Protein AF-A0A9Q3PUS5-F1 (afdb_monomer_lite)

Radius of gyration: 35.57 Å; chains: 1; bounding box: 59×47×106 Å

Sequence (140 aa):
MEDLSILNINDQLIILKDHVLEIIKNTNQFATHLAKSDSERQKLKNKLIENVEKIHKNYEPHMPRHSEPLTEERFSVKGSLTPFLGESPICAKDIPKLEEWPTFSGEGEYNHIEFIRTIDIFQEYFHIPEEIIVGKLHSL

Structure (mmCIF, N/CA/C/O backbone):
data_AF-A0A9Q3PUS5-F1
#
_entry.id   AF-A0A9Q3PUS5-F1
#
loop_
_atom_site.group_PDB
_atom_site.id
_atom_site.type_symbol
_atom_site.label_atom_id
_atom_site.label_alt_id
_atom_site.label_comp_id
_atom_site.label_asym_id
_atom_site.label_entity_id
_atom_site.label_seq_id
_atom_site.pdbx_PDB_ins_code
_atom_site.Cartn_x
_atom_site.Cartn_y
_atom_site.Cartn_z
_atom_site.occupancy
_atom_site.B_iso_or_equiv
_atom_site.auth_seq_id
_atom_site.auth_comp_id
_atom_site.auth_asym_id
_atom_site.auth_atom_id
_atom_site.pdbx_PDB_model_num
ATOM 1 N N . MET A 1 1 ? -20.560 -26.583 49.777 1.00 38.56 1 MET A N 1
ATOM 2 C CA . MET A 1 1 ? -21.407 -25.502 50.317 1.00 38.56 1 MET A CA 1
ATOM 3 C C . MET A 1 1 ? -20.885 -24.250 49.644 1.00 38.56 1 MET A C 1
ATOM 5 O O . MET A 1 1 ? -19.911 -23.679 50.105 1.00 38.56 1 MET A O 1
ATOM 9 N N . GLU A 1 2 ? -21.370 -23.997 48.432 1.00 42.19 2 GLU A N 1
ATOM 10 C CA . GLU A 1 2 ? -20.914 -22.885 47.595 1.00 42.19 2 GLU A CA 1
ATOM 11 C C . GLU A 1 2 ? -21.848 -21.711 47.870 1.00 42.19 2 GLU A C 1
ATOM 13 O O . GLU A 1 2 ? -23.053 -21.810 47.635 1.00 42.19 2 GLU A O 1
ATOM 18 N N . ASP A 1 3 ? -21.298 -20.643 48.445 1.00 50.06 3 ASP A N 1
ATOM 19 C CA . ASP A 1 3 ? -22.000 -19.379 48.648 1.00 50.06 3 ASP A CA 1
ATOM 20 C C . ASP A 1 3 ? -22.314 -18.763 47.281 1.00 50.06 3 ASP A C 1
ATOM 22 O O . ASP A 1 3 ? -21.483 -18.106 46.654 1.00 50.06 3 ASP A O 1
ATOM 26 N N . LEU A 1 4 ? -23.540 -18.976 46.809 1.00 55.28 4 LEU A N 1
ATOM 27 C CA . LEU A 1 4 ? -24.152 -18.159 45.768 1.00 55.28 4 LEU A CA 1
ATOM 28 C C . LEU A 1 4 ? -24.594 -16.845 46.419 1.00 55.28 4 LEU A C 1
ATOM 30 O O . LEU A 1 4 ? -25.757 -16.666 46.781 1.00 55.28 4 LEU A O 1
ATOM 34 N N . SER A 1 5 ? -23.646 -15.926 46.599 1.00 61.84 5 SER A N 1
ATOM 35 C CA . SER A 1 5 ? -23.930 -14.546 46.979 1.00 61.84 5 SER A CA 1
ATOM 36 C C . SER A 1 5 ? -24.674 -13.860 45.831 1.00 61.84 5 SER A C 1
ATOM 38 O O . SER A 1 5 ? -24.087 -13.311 44.901 1.00 61.84 5 SER A O 1
ATOM 40 N N . ILE A 1 6 ? -26.007 -13.926 45.874 1.00 65.31 6 ILE A N 1
ATOM 41 C CA . ILE A 1 6 ? -26.878 -13.173 44.972 1.00 65.31 6 ILE A CA 1
ATOM 42 C C . ILE A 1 6 ? -26.650 -11.693 45.276 1.00 65.31 6 ILE A C 1
ATOM 44 O O . ILE A 1 6 ? -27.151 -11.159 46.266 1.00 65.31 6 ILE A O 1
ATOM 48 N N . LEU A 1 7 ? -25.845 -11.045 44.436 1.00 66.69 7 LEU A N 1
ATOM 49 C CA . LEU A 1 7 ? -25.585 -9.618 44.524 1.00 66.69 7 LEU A CA 1
ATOM 50 C C . LEU A 1 7 ? -26.912 -8.866 44.366 1.00 66.69 7 LEU A C 1
ATOM 52 O O . LEU A 1 7 ? -27.678 -9.155 43.439 1.00 66.69 7 LEU A O 1
ATOM 56 N N . ASN A 1 8 ? -27.185 -7.914 45.258 1.00 84.31 8 ASN A N 1
ATOM 57 C CA . ASN A 1 8 ? -28.393 -7.101 45.197 1.00 84.31 8 ASN A CA 1
ATOM 58 C C . ASN A 1 8 ? -28.478 -6.395 43.831 1.00 84.31 8 ASN A C 1
ATOM 60 O O . ASN A 1 8 ? -27.467 -5.979 43.267 1.00 84.31 8 ASN A O 1
ATOM 64 N N . ILE A 1 9 ? -29.692 -6.225 43.309 1.00 87.25 9 ILE A N 1
ATOM 65 C CA . ILE A 1 9 ? -29.969 -5.553 42.031 1.00 87.25 9 ILE A CA 1
ATOM 66 C C . ILE A 1 9 ? -29.298 -4.171 41.972 1.00 87.25 9 ILE A C 1
ATOM 68 O O . ILE A 1 9 ? -28.769 -3.786 40.932 1.00 87.25 9 ILE A O 1
ATOM 72 N N . ASN A 1 10 ? -29.264 -3.447 43.094 1.00 88.25 10 ASN A N 1
ATOM 73 C CA . ASN A 1 10 ? -28.600 -2.144 43.166 1.00 88.25 10 ASN A CA 1
ATOM 74 C C . ASN A 1 10 ? -27.086 -2.239 42.930 1.00 88.25 10 ASN A C 1
ATOM 76 O O . ASN A 1 10 ? -26.527 -1.402 42.227 1.00 88.25 10 ASN A O 1
ATOM 80 N N . ASP A 1 11 ? -26.433 -3.271 43.459 1.00 91.69 11 ASP A N 1
ATOM 81 C CA . ASP A 1 11 ? -24.993 -3.477 43.291 1.00 91.69 11 ASP A CA 1
ATOM 82 C C . ASP A 1 11 ? -24.673 -3.900 41.850 1.00 91.69 11 ASP A C 1
ATOM 84 O O . ASP A 1 11 ? -23.709 -3.420 41.253 1.00 91.69 11 ASP A O 1
ATOM 88 N N . GLN A 1 12 ? -25.535 -4.723 41.240 1.00 91.38 12 GLN A N 1
ATOM 89 C CA . GLN A 1 12 ? -25.421 -5.080 39.821 1.00 91.38 12 GLN A CA 1
ATOM 90 C C . GLN A 1 12 ? -25.569 -3.852 38.912 1.00 91.38 12 GLN A C 1
ATOM 92 O O . GLN A 1 12 ? -24.843 -3.716 37.926 1.00 91.38 12 GLN A O 1
ATOM 97 N N . LEU A 1 13 ? -26.479 -2.932 39.253 1.00 92.94 13 LEU A N 1
ATOM 98 C CA . LEU A 1 13 ? -26.683 -1.691 38.508 1.00 92.94 13 LEU A CA 1
ATOM 99 C C . LEU A 1 13 ? -25.463 -0.761 38.589 1.00 92.94 13 LEU A C 1
ATOM 101 O O . LEU A 1 13 ? -25.120 -0.116 37.598 1.00 92.94 13 LEU A O 1
ATOM 105 N N . ILE A 1 14 ? -24.797 -0.709 39.746 1.00 94.88 14 ILE A N 1
ATOM 106 C CA . ILE A 1 14 ? -23.561 0.063 39.933 1.00 94.88 14 ILE A CA 1
ATOM 107 C C . ILE A 1 14 ? -22.442 -0.510 39.057 1.00 94.88 14 ILE A C 1
ATOM 109 O O . ILE A 1 14 ? -21.852 0.230 38.272 1.00 94.88 14 ILE A O 1
ATOM 113 N N . ILE A 1 15 ? -22.224 -1.828 39.104 1.00 94.75 15 ILE A N 1
ATOM 114 C CA . ILE A 1 15 ? -21.204 -2.503 38.283 1.00 94.75 15 ILE A CA 1
ATOM 115 C C . ILE A 1 15 ? -21.462 -2.269 36.789 1.00 94.75 15 ILE A C 1
ATOM 117 O O . ILE A 1 15 ? -20.547 -1.943 36.033 1.00 94.75 15 ILE A O 1
ATOM 121 N N . LEU A 1 16 ? -22.721 -2.388 36.353 1.00 95.88 16 LEU A N 1
ATOM 122 C CA . LEU A 1 16 ? -23.088 -2.148 34.960 1.00 95.88 16 LEU A CA 1
ATOM 123 C C . LEU A 1 16 ? -22.785 -0.706 34.532 1.00 95.88 16 LEU A C 1
ATOM 125 O O . LEU A 1 16 ? -22.277 -0.484 33.433 1.00 95.88 16 LEU A O 1
ATOM 129 N N . LYS A 1 17 ? -23.074 0.275 35.393 1.00 96.69 17 LYS A N 1
ATOM 130 C CA . LYS A 1 17 ? -22.776 1.685 35.124 1.00 96.69 17 LYS A CA 1
ATOM 131 C C . LYS A 1 17 ? -21.275 1.917 34.959 1.00 96.69 17 LYS A C 1
ATOM 133 O O . LYS A 1 17 ? -20.883 2.615 34.024 1.00 96.69 17 LYS A O 1
ATOM 138 N N . ASP A 1 18 ? -20.455 1.321 35.816 1.00 97.44 18 ASP A N 1
ATOM 139 C CA . ASP A 1 18 ? -18.999 1.466 35.751 1.00 97.44 18 ASP A CA 1
ATOM 140 C C . ASP A 1 18 ? -18.433 0.850 34.465 1.00 97.44 18 ASP A C 1
ATOM 142 O O . ASP A 1 18 ? -17.656 1.499 33.762 1.00 97.44 18 ASP A O 1
ATOM 146 N N . HIS A 1 19 ? -18.915 -0.333 34.071 1.00 97.69 19 HIS A N 1
ATOM 147 C CA . HIS A 1 19 ? -18.543 -0.944 32.791 1.00 97.69 19 HIS A CA 1
ATOM 148 C C . HIS A 1 19 ? -18.939 -0.076 31.590 1.00 97.69 19 HIS A C 1
ATOM 150 O O . HIS A 1 19 ? -18.151 0.094 30.659 1.00 97.69 19 HIS A O 1
ATOM 156 N N . VAL A 1 20 ? -20.141 0.508 31.596 1.00 98.00 20 VAL A N 1
ATOM 157 C CA . VAL A 1 20 ? -20.579 1.415 30.523 1.00 98.00 20 VAL A CA 1
ATOM 158 C C . VAL A 1 20 ? -19.680 2.652 30.451 1.00 98.00 20 VAL A C 1
ATOM 160 O O . VAL A 1 20 ? -19.288 3.060 29.356 1.00 98.00 20 VAL A O 1
ATOM 163 N N . LEU A 1 21 ? -19.306 3.232 31.595 1.00 98.06 21 LEU A N 1
ATOM 164 C CA . LEU A 1 21 ? -18.385 4.370 31.645 1.00 98.06 21 LEU A CA 1
ATOM 165 C C . LEU A 1 21 ? -17.002 4.013 31.087 1.00 98.06 21 LEU A C 1
ATOM 167 O O . LEU A 1 21 ? -16.412 4.809 30.351 1.00 98.06 21 LEU A O 1
ATOM 171 N N . GLU A 1 22 ? -16.501 2.817 31.384 1.00 98.12 22 GLU A N 1
ATOM 172 C CA . GLU A 1 22 ? -15.225 2.334 30.861 1.00 98.12 22 GLU A CA 1
ATOM 173 C C . GLU A 1 22 ? -15.266 2.111 29.342 1.00 98.12 22 GLU 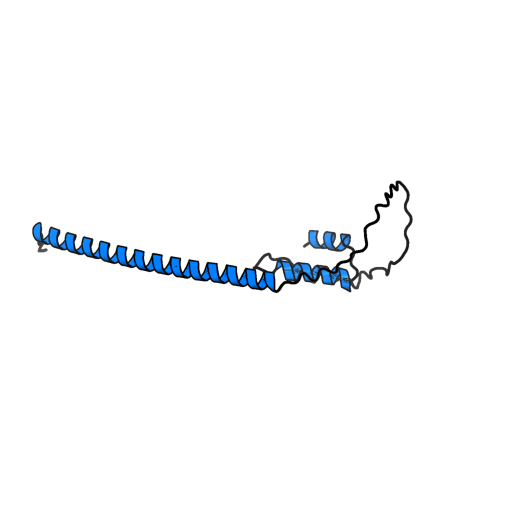A C 1
ATOM 175 O O . GLU A 1 22 ? -14.365 2.558 28.627 1.00 98.12 22 GLU A O 1
ATOM 180 N N . ILE A 1 23 ? -16.351 1.535 28.817 1.00 98.12 23 ILE A N 1
ATOM 181 C CA . ILE A 1 23 ? -16.560 1.387 27.368 1.00 98.12 23 ILE A CA 1
ATOM 182 C C . ILE A 1 23 ? -16.566 2.754 26.675 1.00 98.12 23 ILE A C 1
ATOM 184 O O . ILE A 1 23 ? -15.903 2.932 25.648 1.00 98.12 23 ILE A O 1
ATOM 188 N N . ILE A 1 24 ? -17.274 3.740 27.236 1.00 98.19 24 ILE A N 1
ATOM 189 C CA . ILE A 1 24 ? -17.325 5.102 26.684 1.00 98.19 24 ILE A CA 1
ATOM 190 C C . ILE A 1 24 ? -15.926 5.726 26.667 1.00 98.19 24 ILE A C 1
ATOM 192 O O . ILE A 1 24 ? -15.508 6.296 25.656 1.00 98.19 24 ILE A O 1
ATOM 196 N N . LYS A 1 25 ? -15.173 5.592 27.763 1.00 98.06 25 LYS A N 1
ATOM 197 C CA . LYS A 1 25 ? -13.800 6.100 27.860 1.00 98.06 25 LYS A CA 1
ATOM 198 C C . LYS A 1 25 ? -12.900 5.484 26.788 1.00 98.06 25 LYS A C 1
ATOM 200 O O . LYS A 1 25 ? -12.218 6.224 26.078 1.00 98.06 25 LYS A O 1
ATOM 205 N N . ASN A 1 26 ? -12.941 4.164 26.632 1.00 97.69 26 ASN A N 1
ATOM 206 C CA . ASN A 1 26 ? -12.116 3.445 25.662 1.00 97.69 26 ASN A CA 1
ATOM 207 C C . ASN A 1 26 ? -12.496 3.807 24.219 1.00 97.69 26 ASN A C 1
ATOM 209 O O . ASN A 1 26 ? -11.621 4.014 23.380 1.00 97.69 26 ASN A O 1
ATOM 213 N N . THR A 1 27 ? -13.791 3.973 23.942 1.00 97.88 27 THR A N 1
ATOM 214 C CA . THR A 1 27 ? -14.290 4.404 22.626 1.00 97.88 27 THR A CA 1
ATOM 215 C C . THR A 1 27 ? -13.769 5.794 22.263 1.00 97.88 27 THR A C 1
ATOM 217 O O . THR A 1 27 ? -13.287 6.012 21.151 1.00 97.88 27 THR A O 1
ATOM 220 N N . ASN A 1 28 ? -13.791 6.727 23.217 1.00 97.31 28 ASN A N 1
ATOM 221 C CA . ASN A 1 28 ? -13.262 8.073 23.007 1.00 97.31 28 ASN A CA 1
ATOM 222 C C . ASN A 1 28 ? -11.747 8.059 22.782 1.00 97.31 28 ASN A C 1
ATOM 224 O O . ASN A 1 28 ? -11.254 8.742 21.885 1.00 97.31 28 ASN A O 1
ATOM 228 N N . GLN A 1 29 ? -11.004 7.252 23.545 1.00 97.81 29 GLN A N 1
ATOM 229 C CA . GLN A 1 29 ? -9.569 7.074 23.319 1.00 97.81 29 GLN A CA 1
ATOM 230 C C . GLN A 1 29 ? -9.294 6.551 21.905 1.00 97.81 29 GLN A C 1
ATOM 232 O O . GLN A 1 29 ? -8.499 7.153 21.179 1.00 97.81 29 GLN A O 1
ATOM 237 N N . PHE A 1 30 ? -9.999 5.505 21.469 1.00 97.81 30 PHE A N 1
ATOM 238 C CA . PHE A 1 30 ? -9.867 4.974 20.113 1.00 97.81 30 PHE A CA 1
ATOM 239 C C . PHE A 1 30 ? -10.149 6.038 19.043 1.00 97.81 30 PHE A C 1
ATOM 241 O O . PHE A 1 30 ? -9.343 6.214 18.129 1.00 97.81 30 PHE A O 1
ATOM 248 N N . ALA A 1 31 ? -11.230 6.808 19.194 1.00 97.50 31 ALA A N 1
ATOM 249 C CA . ALA A 1 31 ? -11.562 7.895 18.274 1.00 97.50 31 ALA A CA 1
ATOM 250 C C . ALA A 1 31 ? -10.435 8.941 18.178 1.00 97.50 31 ALA A C 1
ATOM 252 O O . ALA A 1 31 ? -10.081 9.371 17.078 1.00 97.50 31 ALA A O 1
ATOM 253 N N . THR A 1 32 ? -9.812 9.313 19.302 1.00 97.06 32 THR A N 1
ATOM 254 C CA . THR A 1 32 ? -8.674 10.250 19.280 1.00 97.06 32 THR A CA 1
ATOM 255 C C . THR A 1 32 ? -7.440 9.680 18.582 1.00 97.06 32 THR A C 1
ATOM 257 O O . THR A 1 32 ? -6.790 10.391 17.812 1.00 97.06 32 THR A O 1
ATOM 260 N N . HIS A 1 33 ? -7.130 8.398 18.792 1.00 97.31 33 HIS A N 1
ATOM 261 C CA . HIS A 1 33 ? -6.032 7.730 18.094 1.00 97.31 33 HIS A CA 1
ATOM 262 C C . HIS A 1 33 ? -6.277 7.659 16.584 1.00 97.31 33 HIS A C 1
ATOM 264 O O . HIS A 1 33 ? -5.360 7.935 15.807 1.00 97.31 33 HIS A O 1
ATOM 270 N N . LEU A 1 34 ? -7.512 7.363 16.173 1.00 97.75 34 LEU A N 1
ATOM 271 C CA . LEU A 1 34 ? -7.902 7.326 14.767 1.00 97.75 34 LEU A CA 1
ATOM 272 C C . LEU A 1 34 ? -7.734 8.700 14.103 1.00 97.75 34 LEU A C 1
ATOM 274 O O . LEU A 1 34 ? -7.062 8.809 13.080 1.00 97.75 34 LEU A O 1
ATOM 278 N N . ALA A 1 35 ? -8.236 9.763 14.739 1.00 97.12 35 ALA A N 1
ATOM 279 C CA . ALA A 1 35 ? -8.092 11.129 14.235 1.00 97.12 35 ALA A CA 1
ATOM 280 C C . ALA A 1 35 ? -6.618 11.555 14.095 1.00 97.12 35 ALA A C 1
ATOM 282 O O . ALA A 1 35 ? -6.240 12.222 13.127 1.00 97.12 35 ALA A O 1
ATOM 283 N N . LYS A 1 36 ? -5.761 11.149 15.042 1.00 97.19 36 LYS A N 1
ATOM 284 C CA . LYS A 1 36 ? -4.318 11.399 14.960 1.00 97.19 36 LYS A CA 1
ATOM 285 C C . LYS A 1 36 ? -3.686 10.660 13.778 1.00 97.19 36 LYS A C 1
ATOM 287 O O . LYS A 1 36 ? -2.927 11.272 13.028 1.00 97.19 36 LYS A O 1
ATOM 292 N N . SER A 1 37 ? -4.025 9.385 13.596 1.00 96.25 37 SER A N 1
ATOM 293 C CA . SER A 1 37 ? -3.526 8.572 12.483 1.00 96.25 37 SER A CA 1
ATOM 294 C C . SER A 1 37 ? -3.931 9.156 11.124 1.00 96.25 37 SER A C 1
ATOM 296 O O . SER A 1 37 ? -3.084 9.312 10.242 1.00 96.25 37 SER A O 1
ATOM 298 N N . ASP A 1 38 ? -5.185 9.591 10.971 1.00 97.06 38 ASP A N 1
ATOM 299 C CA . ASP A 1 38 ? -5.650 10.252 9.747 1.00 97.06 38 ASP A CA 1
ATOM 300 C C . ASP A 1 38 ? -4.929 11.585 9.492 1.00 97.06 38 ASP A C 1
ATOM 302 O O . ASP A 1 38 ? -4.563 11.887 8.352 1.00 97.06 38 ASP A O 1
ATOM 306 N N . SER A 1 39 ? -4.651 12.366 10.543 1.00 97.25 39 SER A N 1
ATOM 307 C CA . SER A 1 39 ? -3.863 13.601 10.428 1.00 97.25 39 SER A CA 1
ATOM 308 C C . SER A 1 39 ? -2.438 13.330 9.932 1.00 97.25 39 SER A C 1
ATOM 310 O O . SER A 1 39 ? -1.940 14.036 9.052 1.00 97.25 39 SER A O 1
ATOM 312 N N . GLU A 1 40 ? -1.776 12.299 10.460 1.00 96.88 40 GLU A N 1
ATOM 313 C CA . GLU A 1 40 ? -0.438 11.886 10.020 1.00 96.88 40 GLU A CA 1
ATOM 314 C C . GLU A 1 40 ? -0.450 11.393 8.569 1.00 96.88 40 GLU A C 1
ATOM 316 O O . GLU A 1 40 ? 0.387 11.825 7.769 1.00 96.88 40 GLU A O 1
ATOM 321 N N . ARG A 1 41 ? -1.449 10.584 8.192 1.00 97.31 41 ARG A N 1
ATOM 322 C CA . ARG A 1 41 ? -1.640 10.139 6.805 1.00 97.31 41 ARG A CA 1
ATOM 323 C C . ARG A 1 41 ? -1.801 11.325 5.858 1.00 97.31 41 ARG A C 1
ATOM 325 O O . ARG A 1 41 ? -1.182 11.351 4.794 1.00 97.31 41 ARG A O 1
ATOM 332 N N . GLN A 1 42 ? -2.586 12.330 6.244 1.00 95.94 42 GLN A N 1
ATOM 333 C CA . GLN A 1 42 ? -2.794 13.519 5.421 1.00 95.94 42 GLN A CA 1
ATOM 334 C C . GLN A 1 42 ? -1.515 14.353 5.277 1.00 95.94 42 GLN A C 1
ATOM 336 O O . GLN A 1 42 ? -1.216 14.828 4.181 1.00 95.94 42 GLN A O 1
ATOM 341 N N . LYS A 1 43 ? -0.717 14.491 6.344 1.00 96.56 43 LYS A N 1
ATOM 342 C CA . LYS A 1 43 ? 0.593 15.164 6.281 1.00 96.56 43 LYS A CA 1
ATOM 343 C C . LYS A 1 43 ? 1.544 14.463 5.313 1.00 96.56 43 LYS A C 1
ATOM 345 O O . LYS A 1 43 ? 2.178 15.133 4.500 1.00 96.56 43 LYS A O 1
ATOM 350 N N . LEU A 1 44 ? 1.621 13.133 5.370 1.00 96.75 44 LEU A N 1
ATOM 351 C CA . LEU A 1 44 ? 2.451 12.344 4.455 1.00 96.75 44 LEU A CA 1
ATOM 352 C C . LEU A 1 44 ? 1.988 12.488 3.003 1.00 96.75 44 LEU A C 1
ATOM 354 O O . LEU A 1 44 ? 2.816 12.714 2.123 1.00 96.75 44 LEU A O 1
ATOM 358 N N . LYS A 1 45 ? 0.673 12.440 2.761 1.00 95.81 45 LYS A N 1
ATOM 359 C CA . LYS A 1 45 ? 0.096 12.654 1.428 1.00 95.81 45 LYS A CA 1
ATOM 360 C C . LYS A 1 45 ? 0.464 14.027 0.864 1.00 95.81 45 LYS A C 1
ATOM 362 O O . LYS A 1 45 ? 0.908 14.114 -0.276 1.00 95.81 45 LYS A O 1
ATOM 367 N N . ASN A 1 46 ? 0.336 15.083 1.665 1.00 95.88 46 ASN A N 1
ATOM 368 C CA . ASN A 1 46 ? 0.693 16.437 1.240 1.00 95.88 46 ASN A CA 1
ATOM 369 C C . ASN A 1 46 ? 2.195 16.554 0.926 1.00 95.88 46 ASN A C 1
ATOM 371 O O . ASN A 1 46 ? 2.562 17.139 -0.088 1.00 95.88 46 ASN A O 1
ATOM 375 N N . LYS A 1 47 ? 3.060 15.943 1.747 1.00 96.31 47 LYS A N 1
ATOM 376 C CA . LYS A 1 47 ? 4.512 15.920 1.512 1.00 96.31 47 LYS A CA 1
ATOM 377 C C . LYS A 1 47 ? 4.884 15.179 0.224 1.00 96.31 47 LYS A C 1
ATOM 379 O O . LYS A 1 47 ? 5.801 15.596 -0.477 1.00 96.31 47 LYS A O 1
ATOM 384 N N . LEU A 1 48 ? 4.183 14.090 -0.095 1.00 95.56 48 LEU A N 1
ATOM 385 C CA . LEU A 1 48 ? 4.382 13.367 -1.350 1.00 95.56 48 LEU A CA 1
ATOM 386 C C . LEU A 1 48 ? 4.025 14.242 -2.556 1.00 95.56 48 LEU A C 1
ATOM 388 O O . LEU A 1 48 ? 4.819 14.323 -3.486 1.00 95.56 48 LEU A O 1
ATOM 392 N N . ILE A 1 49 ? 2.877 14.925 -2.512 1.00 95.12 49 ILE A N 1
ATOM 393 C CA . ILE A 1 49 ? 2.448 15.849 -3.574 1.00 95.12 49 ILE A CA 1
ATOM 394 C C . ILE A 1 49 ? 3.507 16.936 -3.794 1.00 95.12 49 ILE A C 1
ATOM 396 O O . ILE A 1 49 ? 3.966 17.121 -4.916 1.00 95.12 49 ILE A O 1
ATOM 400 N N . GLU A 1 50 ? 3.971 17.578 -2.720 1.00 93.12 50 GLU A N 1
ATOM 401 C CA . GLU A 1 50 ? 5.010 18.612 -2.795 1.00 93.12 50 GLU A CA 1
ATOM 402 C C . GLU A 1 50 ? 6.315 18.081 -3.416 1.00 93.12 50 GLU A C 1
ATOM 404 O O . GLU A 1 50 ? 6.961 18.754 -4.220 1.00 93.12 50 GLU A O 1
ATOM 409 N N . ASN A 1 51 ? 6.717 16.857 -3.067 1.00 91.50 51 ASN A N 1
ATOM 410 C CA . ASN A 1 51 ? 7.905 16.233 -3.642 1.00 91.50 51 ASN A CA 1
ATOM 411 C C . ASN A 1 51 ? 7.737 15.935 -5.138 1.00 91.50 51 ASN A C 1
ATOM 413 O O . ASN A 1 51 ? 8.666 16.182 -5.904 1.00 91.50 51 ASN A O 1
ATOM 417 N N . VAL A 1 52 ? 6.570 15.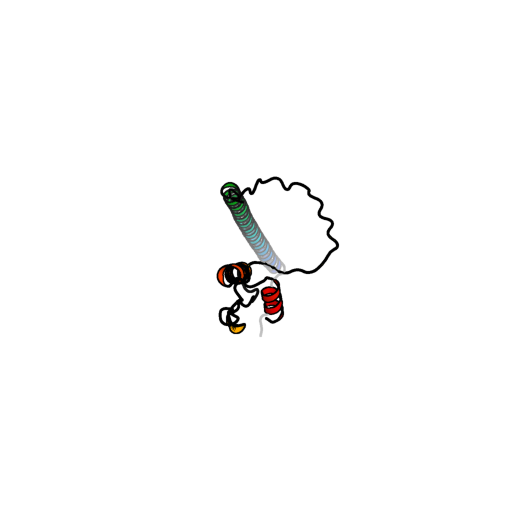443 -5.561 1.00 91.56 52 VAL A N 1
ATOM 418 C CA . VAL A 1 52 ? 6.267 15.202 -6.982 1.00 91.56 52 VAL A CA 1
ATOM 419 C C . VAL A 1 52 ? 6.300 16.511 -7.768 1.00 91.56 52 VAL A C 1
ATOM 421 O O . VAL A 1 52 ? 6.916 16.563 -8.830 1.00 91.56 52 VAL A O 1
ATOM 424 N N . GLU A 1 53 ? 5.724 17.589 -7.232 1.00 88.06 53 GLU A N 1
ATOM 425 C CA . GLU A 1 53 ? 5.774 18.915 -7.858 1.00 88.06 53 GLU A CA 1
ATOM 426 C C . GLU A 1 53 ? 7.210 19.443 -7.984 1.00 88.06 53 GLU A C 1
ATOM 428 O O . GLU A 1 53 ? 7.578 19.983 -9.027 1.00 88.06 53 GLU A O 1
ATOM 433 N N . LYS A 1 54 ? 8.055 19.248 -6.962 1.00 86.62 54 LYS A N 1
ATOM 434 C CA . LYS A 1 54 ? 9.485 19.603 -7.023 1.00 86.62 54 LYS A CA 1
ATOM 435 C C . LYS A 1 54 ? 10.228 18.818 -8.095 1.00 86.62 54 LYS A C 1
ATOM 437 O O . LYS A 1 54 ? 11.035 19.405 -8.812 1.00 86.62 54 LYS A O 1
ATOM 442 N N . ILE A 1 55 ? 9.960 17.517 -8.209 1.00 83.56 55 ILE A N 1
ATOM 443 C CA . ILE A 1 55 ? 10.544 16.682 -9.263 1.00 83.56 55 ILE A CA 1
ATOM 444 C C . ILE A 1 55 ? 10.091 17.203 -10.623 1.00 83.56 55 ILE A C 1
ATOM 446 O O . ILE A 1 55 ? 10.940 17.486 -11.457 1.00 83.56 55 ILE A O 1
ATOM 450 N N . HIS A 1 56 ? 8.790 17.421 -10.822 1.00 75.75 56 HIS A N 1
ATOM 451 C CA . HIS A 1 56 ? 8.244 17.908 -12.089 1.00 75.75 56 HIS A CA 1
ATOM 452 C C . HIS A 1 56 ? 8.803 19.283 -12.486 1.00 75.75 56 HIS A C 1
ATOM 454 O O . HIS A 1 56 ? 9.048 19.533 -13.658 1.00 75.75 56 HIS A O 1
ATOM 460 N N . LYS A 1 57 ? 9.062 20.164 -11.512 1.00 73.19 57 LYS A N 1
ATOM 461 C CA . LYS A 1 57 ? 9.632 21.498 -11.749 1.00 73.19 57 LYS A CA 1
ATOM 462 C C . LYS A 1 57 ? 11.137 21.482 -12.044 1.00 73.19 57 LYS A C 1
ATOM 464 O O . LYS A 1 57 ? 11.622 22.383 -12.719 1.00 73.19 57 LYS A O 1
ATOM 469 N N . ASN A 1 58 ? 11.863 20.483 -11.542 1.00 63.34 58 ASN A N 1
ATOM 470 C CA . ASN A 1 58 ? 13.291 20.291 -11.816 1.00 63.34 58 ASN A CA 1
ATOM 471 C C . ASN A 1 58 ? 13.549 19.366 -13.015 1.00 63.34 58 ASN A C 1
ATOM 473 O O . ASN A 1 58 ? 14.693 19.228 -13.445 1.00 63.34 58 ASN A O 1
ATOM 477 N N . TYR A 1 59 ? 12.504 18.734 -13.545 1.00 52.88 59 TYR A N 1
ATOM 478 C CA . TYR A 1 59 ? 12.553 17.968 -14.777 1.00 52.88 59 TYR A CA 1
ATOM 479 C C . TYR A 1 59 ? 12.378 18.937 -15.952 1.00 52.88 59 TYR A C 1
ATOM 481 O O . TYR A 1 59 ? 11.272 19.172 -16.428 1.00 52.88 59 TYR A O 1
ATOM 489 N N . GLU A 1 60 ? 13.475 19.527 -16.423 1.00 54.81 60 GLU A N 1
ATOM 490 C CA . GLU A 1 60 ? 13.527 19.987 -17.811 1.00 54.81 60 GLU A CA 1
ATOM 491 C C . GLU A 1 60 ? 13.497 18.721 -18.676 1.00 54.81 60 GLU A C 1
ATOM 493 O O . GLU A 1 60 ? 14.425 17.911 -18.583 1.00 54.81 60 GLU A O 1
ATOM 498 N N . PRO A 1 61 ? 12.462 18.485 -19.500 1.00 53.59 61 PRO A N 1
ATOM 499 C CA . PRO A 1 61 ? 12.542 17.433 -20.487 1.00 53.59 61 PRO A CA 1
ATOM 500 C C . PRO A 1 61 ? 13.606 17.871 -21.491 1.00 53.59 61 PRO A C 1
ATOM 502 O O . PRO A 1 61 ? 13.329 18.605 -22.439 1.00 53.59 61 PRO A O 1
ATOM 505 N N . HIS A 1 62 ? 14.838 17.406 -21.307 1.00 46.88 62 HIS A N 1
ATOM 506 C CA . HIS A 1 62 ? 15.820 17.351 -22.379 1.00 46.88 62 HIS A CA 1
ATOM 507 C C . HIS A 1 62 ? 15.371 16.263 -23.360 1.00 46.88 62 HIS A C 1
ATOM 509 O O . HIS A 1 62 ? 16.032 15.246 -23.538 1.00 46.88 62 HIS A O 1
ATOM 515 N N . MET A 1 63 ? 14.207 16.450 -23.985 1.00 48.62 63 MET A N 1
ATOM 516 C CA . MET A 1 63 ? 13.996 15.844 -25.282 1.00 48.62 63 MET A CA 1
ATOM 517 C C . MET A 1 63 ? 14.951 16.558 -26.236 1.00 48.62 63 MET A C 1
ATOM 519 O O . MET A 1 63 ? 14.907 17.793 -26.311 1.00 48.62 63 MET A O 1
ATOM 523 N N . PRO A 1 64 ? 15.800 15.828 -26.977 1.00 49.28 64 PRO A N 1
ATOM 524 C CA . PRO A 1 64 ? 16.433 16.387 -28.153 1.00 49.28 64 PRO A CA 1
ATOM 525 C C . PRO A 1 64 ? 15.312 16.935 -29.037 1.00 49.28 64 PRO A C 1
ATOM 527 O O . PRO A 1 64 ? 14.506 16.182 -29.585 1.00 49.28 64 PRO A O 1
ATOM 530 N N . ARG A 1 65 ? 15.201 18.263 -29.134 1.00 42.47 65 ARG A N 1
ATOM 531 C CA . ARG A 1 65 ? 14.376 18.888 -30.163 1.00 42.47 65 ARG A CA 1
ATOM 532 C C . ARG A 1 65 ? 15.059 18.593 -31.491 1.00 42.47 65 ARG A C 1
ATOM 534 O O . ARG A 1 65 ? 15.855 19.397 -31.964 1.00 42.47 65 ARG A O 1
ATOM 541 N N . HIS A 1 66 ? 14.725 17.470 -32.113 1.00 43.28 66 HIS A N 1
ATOM 542 C CA . HIS A 1 66 ? 14.814 17.362 -33.562 1.00 43.28 66 HIS A CA 1
ATOM 543 C C . HIS A 1 66 ? 13.685 18.211 -34.147 1.00 43.28 66 HIS A C 1
ATOM 545 O O . HIS A 1 66 ? 12.660 17.719 -34.605 1.00 43.28 66 HIS A O 1
ATOM 551 N N . SER A 1 67 ? 13.843 19.531 -34.061 1.00 44.38 67 SER A N 1
ATOM 552 C CA . SER A 1 67 ? 13.113 20.459 -34.907 1.00 44.38 67 SER A CA 1
ATOM 553 C C . SER A 1 67 ? 13.778 20.455 -36.279 1.00 44.38 67 SER A C 1
ATOM 555 O O . SER A 1 67 ? 14.499 21.387 -36.623 1.00 44.38 67 SER A O 1
ATOM 557 N N . GLU A 1 68 ? 13.537 19.396 -37.045 1.00 47.84 68 GLU A N 1
ATOM 558 C CA . GLU A 1 68 ? 13.546 19.473 -38.501 1.00 47.84 68 GLU A CA 1
ATOM 559 C C . GLU A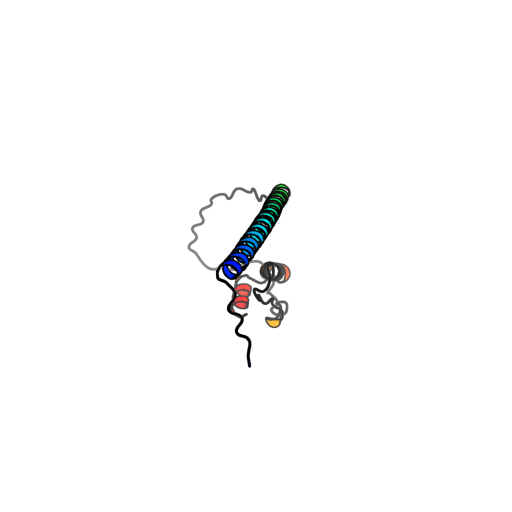 1 68 ? 12.112 19.209 -38.972 1.00 47.84 68 GLU A C 1
ATOM 561 O O . GLU A 1 68 ? 11.481 18.250 -38.520 1.00 47.84 68 GLU A O 1
ATOM 566 N N . PRO A 1 69 ? 11.531 20.093 -39.799 1.00 37.75 69 PRO A N 1
ATOM 567 C CA . PRO A 1 69 ? 10.160 19.930 -40.244 1.00 37.75 69 PRO A CA 1
ATOM 568 C C . PRO A 1 69 ? 10.068 18.691 -41.139 1.00 37.75 69 PRO A C 1
ATOM 570 O O . PRO A 1 69 ? 10.695 18.631 -42.197 1.00 37.75 69 PRO A O 1
ATOM 573 N N . LEU A 1 70 ? 9.252 17.716 -40.722 1.00 37.81 70 LEU A N 1
ATOM 574 C CA . LEU A 1 70 ? 8.795 16.632 -41.585 1.00 37.81 70 LEU A CA 1
ATOM 575 C C . LEU A 1 70 ? 8.068 17.264 -42.770 1.00 37.81 70 LEU A C 1
ATOM 577 O O . LEU A 1 70 ? 6.937 17.736 -42.662 1.00 37.81 70 LEU A O 1
ATOM 581 N N . THR A 1 71 ? 8.768 17.315 -43.894 1.00 35.19 71 THR A N 1
ATOM 582 C CA . THR A 1 71 ? 8.176 17.688 -45.168 1.00 35.19 71 THR A CA 1
ATOM 583 C C . THR A 1 71 ? 7.323 16.499 -45.591 1.00 35.19 71 THR A C 1
ATOM 585 O O . THR A 1 71 ? 7.829 15.384 -45.716 1.00 35.19 71 THR A O 1
ATOM 588 N N . GLU A 1 72 ? 6.018 16.721 -45.741 1.00 48.97 72 GLU A N 1
ATOM 589 C CA . GLU A 1 72 ? 5.084 15.771 -46.342 1.00 48.97 72 GLU A CA 1
ATOM 590 C C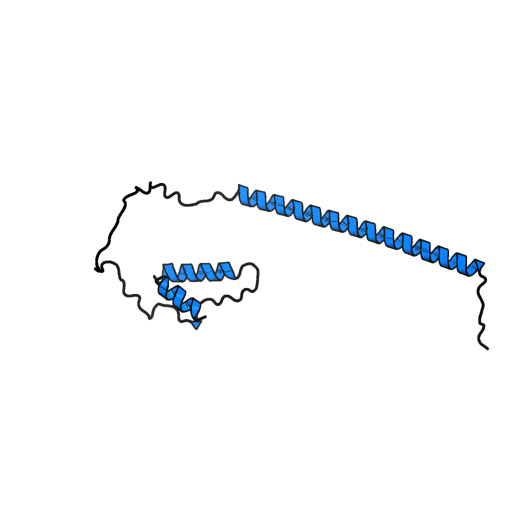 . GLU A 1 72 ? 5.497 15.489 -47.795 1.00 48.97 72 GLU A C 1
ATOM 592 O O . GLU A 1 72 ? 4.947 16.066 -48.730 1.00 48.97 72 GLU A O 1
ATOM 597 N N . GLU A 1 73 ? 6.436 14.573 -48.019 1.00 36.47 73 GLU A N 1
ATOM 598 C CA . GLU A 1 73 ? 6.512 13.886 -49.303 1.00 36.47 73 GLU A CA 1
ATOM 599 C C . GLU A 1 73 ? 5.823 12.533 -49.196 1.00 36.47 73 GLU A C 1
ATOM 601 O O . GLU A 1 73 ? 6.314 11.538 -48.663 1.00 36.47 73 GLU A O 1
ATOM 606 N N . ARG A 1 74 ? 4.603 12.544 -49.730 1.00 48.00 74 ARG A N 1
ATOM 607 C CA . ARG A 1 74 ? 3.834 11.376 -50.127 1.00 48.00 74 ARG A CA 1
ATOM 608 C C . ARG A 1 74 ? 4.708 10.467 -50.994 1.00 48.00 74 ARG A C 1
ATOM 610 O O . ARG A 1 74 ? 4.798 10.687 -52.197 1.00 48.00 74 ARG A O 1
ATOM 617 N N . PHE A 1 75 ? 5.234 9.384 -50.436 1.00 31.66 75 PHE A N 1
ATOM 618 C CA . PHE A 1 75 ? 5.731 8.276 -51.246 1.00 31.66 75 PHE A CA 1
ATOM 619 C C . PHE A 1 75 ? 4.776 7.093 -51.172 1.00 31.66 75 PHE A C 1
ATOM 621 O O . PHE A 1 75 ? 4.919 6.139 -50.416 1.00 31.66 75 PHE A O 1
ATOM 628 N N . SER A 1 76 ? 3.776 7.176 -52.048 1.00 49.22 76 SER A N 1
ATOM 629 C CA . SER A 1 76 ? 3.214 5.998 -52.692 1.00 49.22 76 SER A CA 1
ATOM 630 C C . SER A 1 76 ? 4.349 5.255 -53.396 1.00 49.22 76 SER A C 1
ATOM 632 O O . SER A 1 76 ? 4.779 5.697 -54.458 1.00 49.22 76 SER A O 1
ATOM 634 N N . VAL A 1 77 ? 4.781 4.107 -52.874 1.00 33.69 77 VAL A N 1
ATOM 635 C CA . VAL A 1 77 ? 5.561 3.146 -53.664 1.00 33.69 77 VAL A CA 1
ATOM 636 C C . VAL A 1 77 ? 5.008 1.741 -53.450 1.00 33.69 77 VAL A C 1
ATOM 638 O O . VAL A 1 77 ? 5.421 0.979 -52.583 1.00 33.69 77 VAL A O 1
ATOM 641 N N . LYS A 1 78 ? 4.064 1.384 -54.327 1.00 39.66 78 LYS A N 1
ATOM 642 C CA . LYS A 1 78 ? 4.080 0.054 -54.934 1.00 39.66 78 LYS A CA 1
ATOM 643 C C . LYS A 1 78 ? 5.439 -0.110 -55.611 1.00 39.66 78 LYS A C 1
ATOM 645 O O . LYS A 1 78 ? 5.742 0.676 -56.503 1.00 39.66 78 LYS A O 1
ATOM 650 N N . GLY A 1 79 ? 6.193 -1.146 -55.267 1.00 32.28 79 GLY A N 1
ATOM 651 C CA . GLY A 1 79 ? 7.278 -1.597 -56.132 1.00 32.28 79 GLY A CA 1
ATOM 652 C C . GLY A 1 79 ? 8.515 -2.110 -55.417 1.00 32.28 79 GLY A C 1
ATOM 653 O O . GLY A 1 79 ? 9.318 -1.329 -54.941 1.00 32.28 79 GLY A O 1
ATOM 654 N N . SER A 1 80 ? 8.670 -3.430 -55.508 1.00 31.80 80 SER A N 1
ATOM 655 C CA . SER A 1 80 ? 9.915 -4.128 -55.834 1.00 31.80 80 SER A CA 1
ATOM 656 C C . SER A 1 80 ? 11.101 -4.041 -54.868 1.00 31.80 80 SER A C 1
ATOM 658 O O . SER A 1 80 ? 11.787 -3.035 -54.756 1.00 31.80 80 SER A O 1
ATOM 660 N N . LEU A 1 81 ? 11.397 -5.215 -54.305 1.00 52.81 81 LEU A N 1
ATOM 661 C CA . LEU A 1 81 ? 12.704 -5.698 -53.861 1.00 52.81 81 LEU A CA 1
ATOM 662 C C . LEU A 1 81 ? 13.888 -5.009 -54.565 1.00 52.81 81 LEU A C 1
ATOM 664 O O . LEU A 1 81 ? 14.065 -5.215 -55.765 1.00 52.81 81 LEU A O 1
ATOM 668 N N . THR A 1 82 ? 14.741 -4.331 -53.794 1.00 34.91 82 THR A N 1
ATOM 669 C CA . THR A 1 82 ? 16.204 -4.479 -53.875 1.00 34.91 82 THR A CA 1
ATOM 670 C C . THR A 1 82 ? 16.859 -4.139 -52.524 1.00 34.91 82 THR A C 1
ATOM 672 O O . THR A 1 82 ? 16.428 -3.180 -51.885 1.00 34.91 82 THR A O 1
ATOM 675 N N . PRO A 1 83 ? 17.879 -4.911 -52.100 1.00 62.81 83 PRO A N 1
ATOM 676 C CA . PRO A 1 83 ? 18.673 -4.700 -50.884 1.00 62.81 83 PRO A CA 1
ATOM 677 C C . PRO A 1 83 ? 19.775 -3.651 -51.128 1.00 62.81 83 PRO A C 1
ATOM 679 O O . PRO A 1 83 ? 19.979 -3.302 -52.284 1.00 62.81 83 PRO A O 1
ATOM 682 N N . PHE A 1 84 ? 20.475 -3.217 -50.065 1.00 38.31 84 PHE A N 1
ATOM 683 C CA . PHE A 1 84 ? 21.677 -2.343 -49.964 1.00 38.31 84 PHE A CA 1
ATOM 684 C C . PHE A 1 84 ? 21.398 -1.140 -49.033 1.00 38.31 84 PHE A C 1
ATOM 686 O O . PHE A 1 84 ? 20.424 -0.431 -49.233 1.00 38.31 84 PHE A O 1
ATOM 693 N N . LEU A 1 85 ? 22.185 -0.811 -48.002 1.00 39.56 85 LEU A N 1
ATOM 694 C CA . LEU A 1 85 ? 23.610 -1.043 -47.762 1.00 39.56 85 LEU A CA 1
ATOM 695 C C . LEU A 1 85 ? 23.923 -0.739 -46.280 1.00 39.56 85 LEU A C 1
ATOM 697 O O . LEU A 1 85 ? 23.592 0.343 -45.803 1.00 39.56 85 LEU A O 1
ATOM 701 N N . GLY A 1 86 ? 24.588 -1.663 -45.582 1.00 34.12 86 GLY A N 1
ATOM 702 C CA . GLY A 1 86 ? 25.075 -1.453 -44.211 1.00 34.12 86 GLY A CA 1
ATOM 703 C C . GLY A 1 86 ? 25.137 -2.705 -43.331 1.00 34.12 86 GLY A C 1
ATOM 704 O O . GLY A 1 86 ? 25.285 -2.583 -42.123 1.00 34.12 86 GLY A O 1
ATOM 705 N N . GLU A 1 87 ? 25.002 -3.903 -43.901 1.00 44.16 87 GLU A N 1
ATOM 706 C CA . GLU A 1 87 ? 25.132 -5.161 -43.167 1.00 44.16 87 GLU A CA 1
ATOM 707 C C . GLU A 1 87 ? 26.604 -5.422 -42.817 1.00 44.16 87 GLU A C 1
ATOM 709 O O . GLU A 1 87 ? 27.360 -6.019 -43.585 1.00 44.16 87 GLU A O 1
ATOM 714 N N . SER A 1 88 ? 27.012 -5.015 -41.617 1.00 48.28 88 SER A N 1
ATOM 715 C CA . SER A 1 88 ? 27.904 -5.877 -40.844 1.00 48.28 88 SER A CA 1
ATOM 716 C C . SER A 1 88 ? 27.119 -7.172 -40.629 1.00 48.28 88 SER A C 1
ATOM 718 O O . SER A 1 88 ? 26.043 -7.097 -40.031 1.00 48.28 88 SER A O 1
ATOM 720 N N . PRO A 1 89 ? 27.554 -8.344 -41.127 1.00 51.47 89 PRO A N 1
ATOM 721 C CA . PRO A 1 89 ? 26.866 -9.579 -40.792 1.00 51.47 89 PRO A CA 1
ATOM 722 C C . PRO A 1 89 ? 26.911 -9.683 -39.275 1.00 51.47 89 PRO A C 1
ATOM 724 O O . PRO A 1 89 ? 28.001 -9.756 -38.706 1.00 51.47 89 PRO A O 1
ATOM 727 N N . ILE A 1 90 ? 25.742 -9.619 -38.632 1.00 54.00 90 ILE A N 1
ATOM 728 C CA . ILE A 1 90 ? 25.613 -9.846 -37.197 1.00 54.00 90 ILE A CA 1
ATOM 729 C C . ILE A 1 90 ? 26.302 -11.178 -36.957 1.00 54.00 90 ILE A C 1
ATOM 731 O O . ILE A 1 90 ? 25.845 -12.232 -37.417 1.00 54.00 90 ILE A O 1
ATOM 735 N N . CYS A 1 91 ? 27.473 -11.130 -36.333 1.00 51.19 91 CYS A N 1
ATOM 736 C CA . CYS A 1 91 ? 28.190 -12.336 -36.018 1.00 51.19 91 CYS A CA 1
ATOM 737 C C . CYS A 1 91 ? 27.321 -13.011 -34.967 1.00 51.19 91 CYS A C 1
ATOM 739 O O . CYS A 1 91 ? 27.245 -12.556 -33.834 1.00 51.19 91 CYS A O 1
ATOM 741 N N . ALA A 1 92 ? 26.629 -14.088 -35.333 1.00 55.22 92 ALA A N 1
ATOM 742 C CA . ALA A 1 92 ? 25.760 -14.819 -34.410 1.00 55.22 92 ALA A CA 1
ATOM 743 C C . ALA A 1 92 ? 26.503 -15.338 -33.157 1.00 55.22 92 ALA A C 1
ATOM 745 O O . ALA A 1 92 ? 25.874 -15.861 -32.245 1.00 55.22 92 ALA A O 1
ATOM 746 N N . LYS A 1 93 ? 27.839 -15.212 -33.124 1.00 58.91 93 LYS A N 1
ATOM 747 C CA . LYS A 1 93 ? 28.701 -15.478 -31.967 1.00 58.91 93 LYS A CA 1
ATOM 748 C C . LYS A 1 93 ? 28.732 -14.334 -30.949 1.00 58.91 93 LYS A C 1
ATOM 750 O O . LYS A 1 93 ? 29.071 -14.597 -29.804 1.00 58.91 93 LYS A O 1
ATOM 755 N N . ASP A 1 94 ? 28.401 -13.116 -31.368 1.00 61.88 94 ASP A N 1
ATOM 756 C CA . ASP A 1 94 ? 28.435 -11.914 -30.534 1.00 61.88 94 ASP A CA 1
ATOM 757 C C . ASP A 1 94 ? 27.072 -11.652 -29.878 1.00 61.88 94 ASP A C 1
ATOM 759 O O . ASP A 1 94 ? 26.992 -10.898 -28.920 1.00 61.88 94 ASP A O 1
ATOM 763 N N . ILE A 1 95 ? 26.001 -12.309 -30.342 1.00 67.06 95 ILE A N 1
ATOM 764 C CA . ILE A 1 95 ? 24.684 -12.246 -29.701 1.00 67.06 95 ILE A CA 1
ATOM 765 C C . ILE A 1 95 ? 24.738 -13.031 -28.377 1.00 67.06 95 ILE A C 1
ATOM 767 O O . ILE A 1 95 ? 25.053 -14.227 -28.412 1.00 67.06 95 ILE A O 1
ATOM 771 N N . PRO A 1 96 ? 24.370 -12.421 -27.232 1.00 71.12 96 PRO A N 1
ATOM 772 C CA . PRO A 1 96 ? 24.273 -13.123 -25.955 1.00 71.12 96 PRO A CA 1
ATOM 773 C C . PRO A 1 96 ? 23.382 -14.367 -26.052 1.00 71.12 96 PRO A C 1
ATOM 775 O O . PRO A 1 96 ? 22.328 -14.355 -26.707 1.00 71.12 96 PRO A O 1
ATOM 778 N N . LYS A 1 97 ? 23.785 -15.461 -25.399 1.00 74.25 97 LYS A N 1
ATOM 779 C CA . LYS A 1 97 ? 22.985 -16.702 -25.367 1.00 74.25 97 LYS A CA 1
ATOM 780 C C . LYS A 1 97 ? 21.693 -16.462 -24.604 1.00 74.25 97 LYS A C 1
ATOM 782 O O . LYS A 1 97 ? 21.700 -15.685 -23.673 1.00 74.25 97 LYS A O 1
ATOM 787 N N . LEU A 1 98 ? 20.616 -17.190 -24.915 1.00 64.94 98 LEU A N 1
ATOM 788 C CA . LEU A 1 98 ? 19.304 -17.002 -24.266 1.00 64.94 98 LEU A CA 1
ATOM 789 C C . LEU A 1 98 ? 19.362 -17.045 -22.722 1.00 64.94 98 LEU A C 1
ATOM 791 O O . LEU A 1 98 ? 18.637 -16.311 -22.071 1.00 64.94 98 LEU A O 1
ATOM 795 N N . GLU A 1 99 ? 20.259 -17.849 -22.146 1.00 69.31 99 GLU A N 1
ATOM 796 C CA . GLU A 1 99 ? 20.501 -17.944 -20.693 1.00 69.31 99 GLU A CA 1
ATOM 797 C C . GLU A 1 99 ? 21.101 -16.664 -20.072 1.00 69.31 99 GLU A C 1
ATOM 799 O O . GLU A 1 99 ? 21.036 -16.472 -18.863 1.00 69.31 99 GLU A O 1
ATOM 804 N N . GLU A 1 100 ? 21.692 -15.796 -20.893 1.00 69.94 100 GLU A N 1
ATOM 805 C CA . GLU A 1 100 ? 22.298 -14.511 -20.518 1.00 69.94 100 GLU A CA 1
ATOM 806 C C . GLU A 1 100 ? 21.317 -13.341 -20.711 1.00 69.94 100 GLU A C 1
ATOM 808 O O . GLU A 1 100 ? 21.656 -12.194 -20.413 1.00 69.94 100 GLU A O 1
ATOM 813 N N . TRP A 1 101 ? 20.108 -13.606 -21.225 1.00 78.94 101 TRP A N 1
ATOM 814 C CA . TRP A 1 101 ? 19.089 -12.576 -21.407 1.00 78.94 101 TRP A CA 1
ATOM 815 C C . TRP A 1 101 ? 18.403 -12.277 -20.077 1.00 78.94 101 TRP A C 1
ATOM 817 O O . TRP A 1 101 ? 18.167 -13.187 -19.274 1.00 78.94 101 TRP A O 1
ATOM 827 N N . PRO A 1 102 ? 18.058 -11.004 -19.828 1.00 77.75 102 PRO A N 1
ATOM 828 C CA . PRO A 1 102 ? 17.355 -10.642 -18.611 1.00 77.75 102 PRO A CA 1
ATOM 829 C C . PRO A 1 102 ? 16.011 -11.379 -18.573 1.00 77.75 102 PRO A C 1
ATOM 831 O O . PRO A 1 102 ? 15.300 -11.446 -19.571 1.00 77.75 102 PRO A O 1
ATOM 834 N N . THR A 1 103 ? 15.651 -11.938 -17.418 1.00 75.56 103 THR A N 1
ATOM 835 C CA . THR A 1 103 ? 14.307 -12.483 -17.192 1.00 75.56 103 THR A CA 1
ATOM 836 C C . THR A 1 103 ? 13.485 -11.440 -16.455 1.00 75.56 103 THR A C 1
ATOM 838 O O . THR A 1 103 ? 13.935 -10.878 -15.454 1.00 75.56 103 THR A O 1
ATOM 841 N N . PHE A 1 104 ? 12.275 -11.179 -16.934 1.00 78.00 104 PHE A N 1
ATOM 842 C CA . PHE A 1 104 ? 11.342 -10.318 -16.224 1.00 78.00 104 PHE A CA 1
ATOM 843 C C . PHE A 1 104 ? 10.587 -11.147 -15.179 1.00 78.00 104 PHE A C 1
ATOM 845 O O . PHE A 1 104 ? 9.745 -11.971 -15.530 1.00 78.00 104 PHE A O 1
ATOM 852 N N . SER A 1 105 ? 10.894 -10.949 -13.893 1.00 77.75 105 SER A N 1
ATOM 853 C CA . SER A 1 105 ? 10.198 -11.648 -12.801 1.00 77.75 105 SER A CA 1
ATOM 854 C C . SER A 1 105 ? 8.908 -10.943 -1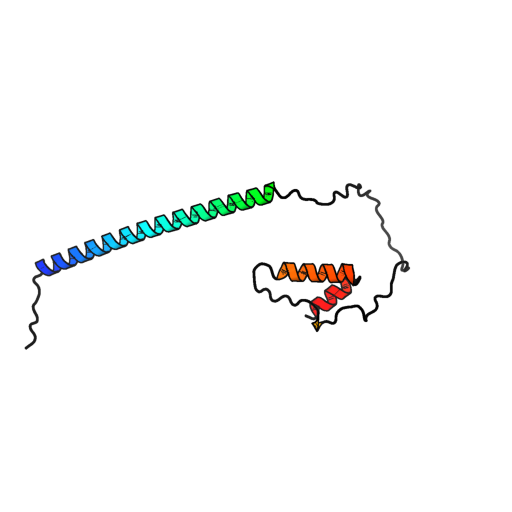2.386 1.00 77.75 105 SER A C 1
ATOM 856 O O . SER A 1 105 ? 8.037 -11.558 -11.775 1.00 77.75 105 SER A O 1
ATOM 858 N N . GLY A 1 106 ? 8.783 -9.645 -12.687 1.00 73.38 106 GLY A N 1
ATOM 859 C CA . GLY A 1 106 ? 7.672 -8.819 -12.213 1.00 73.38 106 GLY A CA 1
ATOM 860 C C . GLY A 1 106 ? 7.688 -8.572 -10.700 1.00 73.38 106 GLY A C 1
ATOM 861 O O . GLY A 1 106 ? 6.736 -8.005 -10.164 1.00 73.38 106 GLY A O 1
ATOM 862 N N . GLU A 1 107 ? 8.756 -8.969 -10.002 1.00 72.12 107 GLU A N 1
ATOM 863 C CA . GLU A 1 107 ? 8.908 -8.747 -8.567 1.00 72.12 107 GLU A CA 1
ATOM 864 C C . GLU A 1 107 ? 9.579 -7.397 -8.290 1.00 72.12 107 GLU A C 1
ATOM 866 O O . GLU A 1 107 ? 10.681 -7.117 -8.756 1.00 72.12 107 GLU A O 1
ATOM 871 N N . GLY A 1 108 ? 8.929 -6.559 -7.481 1.00 72.31 108 GLY A N 1
ATOM 872 C CA . GLY A 1 108 ? 9.440 -5.240 -7.104 1.00 72.31 108 GLY A CA 1
ATOM 873 C C . GLY A 1 108 ? 9.057 -4.112 -8.071 1.00 72.31 108 GLY A C 1
ATOM 874 O O . GLY A 1 108 ? 8.613 -4.324 -9.194 1.00 72.31 108 GLY A O 1
ATOM 875 N N . GLU A 1 109 ? 9.212 -2.871 -7.607 1.00 71.06 109 GLU A N 1
ATOM 876 C CA . GLU A 1 109 ? 8.651 -1.674 -8.259 1.00 71.06 109 GLU A CA 1
ATOM 877 C C . GLU A 1 109 ? 9.400 -1.261 -9.546 1.00 71.06 109 GLU A C 1
ATOM 879 O O . GLU A 1 109 ? 8.832 -0.588 -10.401 1.00 71.06 109 GLU A O 1
ATOM 884 N N . TYR A 1 110 ? 10.648 -1.714 -9.733 1.00 72.12 110 TYR A N 1
ATOM 885 C CA . TYR A 1 110 ? 11.542 -1.251 -10.810 1.00 72.12 110 TYR A CA 1
ATOM 886 C C . TYR A 1 110 ? 12.163 -2.361 -11.667 1.00 72.12 110 TYR A C 1
ATOM 888 O O . TYR A 1 110 ? 13.000 -2.074 -12.521 1.00 72.12 110 TYR A O 1
ATOM 896 N N . ASN A 1 111 ? 11.741 -3.616 -11.497 1.00 74.38 111 ASN A N 1
ATOM 897 C CA . ASN A 1 111 ? 12.281 -4.754 -12.253 1.00 74.38 111 ASN A CA 1
ATOM 898 C C . ASN A 1 111 ? 12.124 -4.589 -13.781 1.00 74.38 111 ASN A C 1
ATOM 900 O O . ASN A 1 111 ? 12.977 -5.017 -14.552 1.00 74.38 111 ASN A O 1
ATOM 904 N N . HIS A 1 112 ? 11.084 -3.875 -14.222 1.00 79.81 112 HIS A N 1
ATOM 905 C CA . HIS A 1 112 ? 10.841 -3.580 -15.635 1.00 79.81 112 HIS A CA 1
ATOM 906 C C . HIS A 1 112 ? 11.853 -2.589 -16.237 1.00 79.81 112 HIS A C 1
ATOM 908 O O . HIS A 1 112 ? 12.166 -2.690 -17.419 1.00 79.81 112 HIS A O 1
ATOM 914 N N . ILE A 1 113 ? 12.387 -1.645 -15.451 1.00 83.12 113 ILE A N 1
ATOM 915 C CA . ILE A 1 113 ? 13.324 -0.626 -15.958 1.00 83.12 113 ILE A CA 1
ATOM 916 C C . ILE A 1 113 ? 14.673 -1.258 -16.287 1.00 83.12 113 ILE A C 1
ATOM 918 O O . ILE A 1 113 ? 15.264 -0.958 -17.322 1.00 83.12 113 ILE A O 1
ATOM 922 N N . GLU A 1 114 ? 15.165 -2.123 -15.403 1.00 80.75 114 GLU A N 1
ATOM 923 C CA . GLU A 1 114 ? 16.430 -2.831 -15.601 1.00 80.75 114 GLU A CA 1
ATOM 924 C C . GLU A 1 114 ? 16.344 -3.795 -16.789 1.00 80.75 114 GLU A C 1
ATOM 926 O O . GLU A 1 114 ? 17.254 -3.833 -17.619 1.00 80.75 114 GLU A O 1
ATOM 931 N N . PHE A 1 115 ? 15.211 -4.492 -16.922 1.00 85.75 115 PHE A N 1
ATOM 932 C CA . PHE A 1 115 ? 14.910 -5.338 -18.072 1.00 85.75 115 PHE A CA 1
ATOM 933 C C . PHE A 1 115 ? 14.938 -4.547 -19.389 1.00 85.75 115 PHE A C 1
ATOM 935 O O . PHE A 1 115 ? 15.728 -4.877 -20.269 1.00 85.75 115 PHE A O 1
ATOM 942 N N . ILE A 1 116 ? 14.156 -3.465 -19.505 1.00 86.94 116 ILE A N 1
ATOM 943 C CA . ILE A 1 116 ? 14.085 -2.644 -20.730 1.00 86.94 116 ILE A CA 1
ATOM 944 C C . ILE A 1 116 ? 15.456 -2.058 -21.078 1.00 86.94 116 ILE A C 1
ATOM 946 O O . ILE A 1 116 ? 15.916 -2.210 -22.203 1.00 86.94 116 ILE A O 1
ATOM 950 N N . ARG A 1 117 ? 16.162 -1.482 -20.097 1.00 86.81 117 ARG A N 1
ATOM 951 C CA . ARG A 1 117 ? 17.497 -0.906 -20.321 1.00 86.81 117 ARG A CA 1
ATOM 952 C C . ARG A 1 117 ? 18.489 -1.942 -20.852 1.00 86.81 117 ARG A C 1
ATOM 954 O O . ARG A 1 117 ? 19.342 -1.612 -21.667 1.00 86.81 117 ARG A O 1
ATOM 961 N N . THR A 1 118 ? 18.403 -3.181 -20.380 1.00 83.62 118 THR A N 1
ATOM 962 C CA . THR A 1 118 ? 19.291 -4.258 -20.833 1.00 83.62 118 THR A CA 1
ATOM 963 C C . THR A 1 118 ? 18.980 -4.655 -22.278 1.00 83.62 118 THR A C 1
ATOM 965 O O . THR A 1 118 ? 19.904 -4.908 -23.046 1.00 83.62 118 THR A O 1
ATOM 968 N N . ILE A 1 119 ? 17.704 -4.634 -22.678 1.00 86.44 119 ILE A N 1
ATOM 969 C CA . ILE A 1 119 ? 17.290 -4.842 -24.073 1.00 86.44 119 ILE A CA 1
ATOM 970 C C . ILE A 1 119 ? 17.765 -3.698 -24.981 1.00 86.44 119 ILE A C 1
ATOM 972 O O . ILE A 1 119 ? 18.305 -3.976 -26.050 1.00 86.44 119 ILE A O 1
ATOM 976 N N . ASP A 1 120 ? 17.667 -2.443 -24.536 1.00 85.38 120 ASP A N 1
ATOM 977 C CA . ASP A 1 120 ? 18.180 -1.285 -25.286 1.00 85.38 120 ASP A CA 1
ATOM 978 C C . ASP A 1 120 ? 19.701 -1.392 -25.500 1.00 85.38 120 ASP A C 1
ATOM 980 O O . ASP A 1 120 ? 20.200 -1.208 -26.610 1.00 85.38 120 ASP A O 1
ATOM 984 N N . ILE A 1 121 ? 20.444 -1.790 -24.459 1.00 84.88 121 ILE A N 1
ATOM 985 C CA . ILE A 1 121 ? 21.882 -2.086 -24.550 1.00 84.88 121 ILE A CA 1
ATOM 986 C C . ILE A 1 121 ? 22.129 -3.220 -25.551 1.00 84.88 121 ILE A C 1
ATOM 988 O O . ILE A 1 121 ? 23.081 -3.163 -26.327 1.00 84.88 121 ILE A O 1
ATOM 992 N N . PHE A 1 122 ? 21.285 -4.252 -25.567 1.00 82.44 122 PHE A N 1
ATOM 993 C CA . PHE A 1 122 ? 21.441 -5.356 -26.508 1.00 82.44 122 PHE A CA 1
ATOM 994 C C . PHE A 1 122 ? 21.247 -4.910 -27.962 1.00 82.44 122 PHE A C 1
ATOM 996 O O . PHE A 1 122 ? 22.015 -5.308 -28.843 1.00 82.44 122 PHE A O 1
ATOM 1003 N N . GLN A 1 123 ? 20.275 -4.036 -28.203 1.00 82.44 123 GLN A N 1
ATOM 1004 C CA . GLN A 1 123 ? 20.023 -3.444 -29.510 1.00 82.44 123 GLN A CA 1
ATOM 1005 C C . GLN A 1 123 ? 21.174 -2.530 -29.957 1.00 82.44 123 GLN A C 1
ATOM 1007 O O . GLN A 1 123 ? 21.632 -2.641 -31.093 1.00 82.44 123 GLN A O 1
ATOM 1012 N N . GLU A 1 124 ? 21.678 -1.670 -29.070 1.00 80.38 124 GLU A N 1
ATOM 1013 C CA . GLU A 1 124 ? 22.703 -0.670 -29.395 1.00 80.38 124 GLU A CA 1
ATOM 1014 C C . GLU A 1 124 ? 24.110 -1.278 -29.524 1.00 80.38 124 GLU A C 1
ATOM 1016 O O . GLU A 1 124 ? 24.818 -1.022 -30.498 1.00 80.38 124 GLU A O 1
ATOM 1021 N N . TYR A 1 125 ? 24.526 -2.125 -28.579 1.00 77.31 125 TYR A N 1
ATOM 1022 C CA . TYR A 1 125 ? 25.893 -2.658 -28.551 1.00 77.31 125 TYR A CA 1
ATOM 1023 C C . TYR A 1 125 ? 26.092 -3.830 -29.508 1.00 77.31 125 TYR A C 1
ATOM 1025 O O . TYR A 1 125 ? 27.134 -3.916 -30.158 1.00 77.31 125 TYR A O 1
ATOM 1033 N N . PHE A 1 126 ? 25.099 -4.711 -29.635 1.00 77.50 126 PHE A N 1
ATOM 1034 C CA . PHE A 1 126 ? 25.200 -5.899 -30.488 1.00 77.50 126 PHE A CA 1
ATOM 1035 C C . PHE A 1 126 ? 24.495 -5.730 -31.838 1.00 77.50 126 PHE A C 1
ATOM 1037 O O . PHE A 1 126 ? 24.522 -6.656 -32.648 1.00 77.50 126 PHE A O 1
ATOM 1044 N N . HIS A 1 127 ? 23.898 -4.557 -32.095 1.00 77.06 127 HIS A N 1
ATOM 1045 C CA . HIS A 1 127 ? 23.204 -4.237 -33.348 1.00 77.06 127 HIS A CA 1
ATOM 1046 C C . HIS A 1 127 ? 22.150 -5.299 -33.700 1.00 77.06 127 HIS A C 1
ATOM 1048 O O . HIS A 1 127 ? 22.001 -5.694 -34.858 1.00 77.06 127 HIS A O 1
ATOM 1054 N N . ILE A 1 128 ? 21.454 -5.812 -32.679 1.00 78.25 128 ILE A N 1
ATOM 1055 C CA . ILE A 1 128 ? 20.466 -6.876 -32.846 1.00 78.25 128 ILE A CA 1
ATOM 1056 C C . ILE A 1 128 ? 19.180 -6.251 -33.414 1.00 78.25 128 ILE A C 1
ATOM 1058 O O . ILE A 1 128 ? 18.631 -5.343 -32.790 1.00 78.25 128 ILE A O 1
ATOM 1062 N N . PRO A 1 129 ? 18.672 -6.733 -34.563 1.00 81.06 129 PRO A N 1
ATOM 1063 C CA . PRO A 1 129 ? 17.404 -6.296 -35.125 1.00 81.06 129 PRO A CA 1
ATOM 1064 C C . PRO A 1 129 ? 16.246 -6.556 -34.168 1.00 81.06 129 PRO A C 1
ATOM 1066 O O . PRO A 1 129 ? 16.218 -7.571 -33.461 1.00 81.06 129 PRO A O 1
ATOM 1069 N N . GLU A 1 130 ? 15.260 -5.665 -34.197 1.00 80.56 130 GLU A N 1
ATOM 1070 C CA . GLU A 1 130 ? 14.081 -5.733 -33.335 1.00 80.56 130 GLU A CA 1
ATOM 1071 C C . GLU A 1 130 ? 13.342 -7.071 -33.492 1.00 80.56 130 GLU A C 1
ATOM 1073 O O . GLU A 1 130 ? 12.909 -7.668 -32.508 1.00 80.56 130 GLU A O 1
ATOM 1078 N N . GLU A 1 131 ? 13.300 -7.630 -34.702 1.00 82.00 131 GLU A N 1
ATOM 1079 C CA . GLU A 1 131 ? 12.651 -8.910 -34.992 1.00 82.00 131 GLU A CA 1
ATOM 1080 C C . GLU A 1 131 ? 13.304 -10.083 -34.246 1.00 82.00 131 GLU A C 1
ATOM 1082 O O . GLU A 1 131 ? 12.618 -11.018 -33.822 1.00 82.00 131 GLU A O 1
ATOM 1087 N N . ILE A 1 132 ? 14.628 -10.037 -34.053 1.00 80.81 132 ILE A N 1
ATOM 1088 C CA . ILE A 1 132 ? 15.368 -11.065 -33.312 1.00 80.81 132 ILE A CA 1
ATOM 1089 C C . ILE A 1 132 ? 15.123 -10.908 -31.810 1.00 80.81 132 ILE A C 1
ATOM 1091 O O . ILE A 1 132 ? 14.902 -11.910 -31.129 1.00 80.81 132 ILE A O 1
ATOM 1095 N N . ILE A 1 133 ? 15.122 -9.671 -31.303 1.00 82.12 133 ILE A N 1
ATOM 1096 C CA . ILE A 1 133 ? 14.813 -9.363 -29.900 1.00 82.12 133 ILE A CA 1
ATOM 1097 C C . ILE A 1 133 ? 13.409 -9.867 -29.562 1.00 82.12 133 ILE A C 1
ATOM 1099 O O . ILE A 1 133 ? 13.249 -10.665 -28.641 1.00 82.12 133 ILE A O 1
ATOM 1103 N N . VAL A 1 134 ? 12.404 -9.482 -30.350 1.00 84.12 134 VAL A N 1
ATOM 1104 C CA . VAL A 1 134 ? 11.008 -9.893 -30.152 1.00 84.12 134 VAL A CA 1
ATOM 1105 C C . VAL A 1 134 ? 10.873 -11.417 -30.205 1.00 84.12 134 VAL A C 1
ATOM 1107 O O . VAL A 1 134 ? 10.245 -12.011 -29.328 1.00 84.12 134 VAL A O 1
ATOM 1110 N N . GLY A 1 135 ? 11.520 -12.080 -31.171 1.00 81.62 135 GLY A N 1
ATOM 1111 C CA . GLY A 1 135 ? 11.520 -13.543 -31.260 1.00 81.62 135 GLY 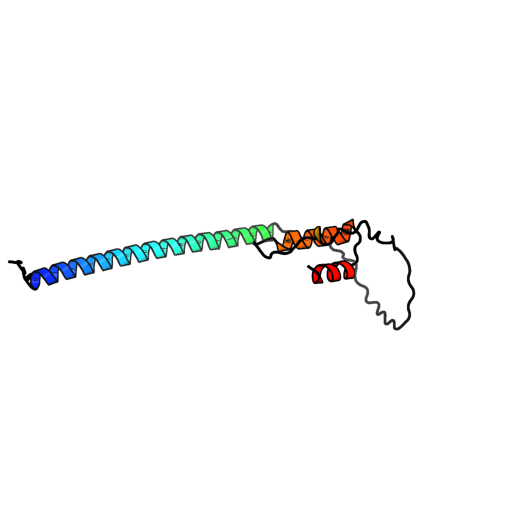A CA 1
ATOM 1112 C C . GLY A 1 135 ? 12.142 -14.235 -30.039 1.00 81.62 135 GLY A C 1
ATOM 1113 O O . GLY A 1 135 ? 11.647 -15.274 -29.592 1.00 81.62 135 GLY A O 1
ATOM 1114 N N . LYS A 1 136 ? 13.204 -13.657 -29.467 1.00 79.31 136 LYS A N 1
ATOM 1115 C CA . LYS A 1 136 ? 13.859 -14.166 -28.254 1.00 79.31 136 LYS A CA 1
ATOM 1116 C C . LYS A 1 136 ? 13.013 -13.943 -27.008 1.00 79.31 136 LYS A C 1
ATOM 1118 O O . LYS A 1 136 ? 12.855 -14.884 -26.238 1.00 79.31 136 LYS A O 1
ATOM 1123 N N . LEU A 1 137 ? 12.421 -12.762 -26.853 1.00 81.69 137 LEU A N 1
ATOM 1124 C CA . LEU A 1 137 ? 11.544 -12.438 -25.728 1.00 81.69 137 LEU A CA 1
ATOM 1125 C C . LEU A 1 137 ? 10.281 -13.305 -25.696 1.00 81.69 137 LEU A C 1
ATOM 1127 O O . LEU A 1 137 ? 9.835 -13.681 -24.622 1.00 81.69 137 LEU A O 1
ATOM 1131 N N . HIS A 1 138 ? 9.740 -13.689 -26.855 1.00 78.50 138 HIS A N 1
ATOM 1132 C CA . HIS A 1 138 ? 8.637 -14.654 -26.936 1.00 78.50 138 HIS A CA 1
ATOM 1133 C C . HIS A 1 138 ? 9.012 -16.081 -26.501 1.00 78.50 138 HIS A C 1
ATOM 1135 O O . HIS A 1 138 ? 8.120 -16.907 -26.315 1.00 78.50 138 HIS A O 1
ATOM 1141 N N . SER A 1 139 ? 10.310 -16.382 -26.399 1.00 72.25 139 SER A N 1
ATOM 1142 C CA . SER A 1 139 ? 10.840 -17.701 -26.036 1.00 72.25 139 SER A CA 1
ATOM 1143 C C . SER A 1 139 ? 11.354 -17.779 -24.588 1.00 72.25 139 SER A C 1
ATOM 1145 O O . SER A 1 139 ? 11.813 -18.853 -24.194 1.00 72.25 139 SER A O 1
ATOM 1147 N N . LEU A 1 140 ? 11.328 -16.664 -23.843 1.00 69.31 140 LEU A N 1
ATOM 1148 C CA . LEU A 1 140 ? 11.616 -16.579 -22.402 1.00 69.31 140 LEU A CA 1
ATOM 1149 C C . LEU A 1 140 ? 10.355 -16.896 -21.587 1.00 69.31 140 LEU A C 1
ATOM 1151 O O . LEU A 1 140 ? 10.504 -17.556 -20.537 1.00 69.31 140 LEU A O 1
#

Foldseek 3Di:
DDPPPPPDPVVVVVVVVVVVVVVVVVVVVVVVVVVVVVVVVVVVVVVVVVVVVVVVVPDPPPPPPPPDDPDPDDDPDDDDDDDDDDDPPLPPVLQDDLVPQQDQPVPDDCSVVVNVVVLVCNCPVSVDDPVVVVVSVVVD

pLDDT: mean 74.14, std 20.68, range [31.66, 98.19]

Secondary structure (DSSP, 8-state):
--------HHHHHHHHHHHHHHHHHHHHHHHHHHHHHHHHHHHHHHHHHHHHHHHHHH--------------------------S------TTTSPPGGGSPP----SSSHHHHHHHHHHHHHHHH---HHHHHHHHTT-

Organism: NCBI:txid1389203